Protein AF-A0A813WDD2-F1 (afdb_monomer)

Organism: NCBI:txid433720

Structure (mmCIF, N/CA/C/O backbone):
data_AF-A0A813WDD2-F1
#
_entry.id   AF-A0A813WDD2-F1
#
loop_
_atom_site.group_PDB
_atom_site.id
_atom_site.type_symbol
_atom_site.label_atom_id
_atom_site.label_alt_id
_atom_site.label_comp_id
_atom_site.label_asym_id
_atom_site.label_entity_id
_atom_site.label_seq_id
_atom_site.pdbx_PDB_ins_code
_atom_site.Cartn_x
_atom_site.Cartn_y
_atom_site.Cartn_z
_atom_site.occupancy
_atom_site.B_iso_or_equiv
_atom_site.auth_seq_id
_atom_site.auth_comp_id
_atom_site.auth_asym_id
_atom_site.auth_atom_id
_atom_site.pdbx_PDB_model_num
ATOM 1 N N . MET A 1 1 ? 6.301 32.305 -3.049 1.00 45.56 1 MET A N 1
ATOM 2 C CA . MET A 1 1 ? 5.284 32.313 -4.133 1.00 45.56 1 MET A CA 1
ATOM 3 C C . MET A 1 1 ? 4.466 31.015 -4.158 1.00 45.56 1 MET A C 1
ATOM 5 O O . MET A 1 1 ? 3.283 31.082 -4.464 1.00 45.56 1 MET A O 1
ATOM 9 N N . GLU A 1 2 ? 5.047 29.864 -3.793 1.00 43.12 2 GLU A N 1
ATOM 10 C CA . GLU A 1 2 ? 4.329 28.582 -3.625 1.00 43.12 2 GLU A CA 1
ATOM 11 C C . GLU A 1 2 ? 3.350 28.567 -2.437 1.00 43.12 2 GLU A C 1
ATOM 13 O O . GLU A 1 2 ? 2.217 28.124 -2.611 1.00 43.12 2 GLU A O 1
ATOM 18 N N . ASP A 1 3 ? 3.700 29.174 -1.296 1.00 45.81 3 ASP A N 1
ATOM 19 C CA . ASP A 1 3 ? 2.804 29.262 -0.124 1.00 45.81 3 ASP A CA 1
ATOM 20 C C . ASP A 1 3 ? 1.477 29.970 -0.413 1.00 45.81 3 ASP A C 1
ATOM 22 O O . ASP A 1 3 ? 0.416 29.535 0.021 1.00 45.81 3 ASP A O 1
ATOM 26 N N . ILE A 1 4 ? 1.504 31.040 -1.211 1.00 47.88 4 ILE A N 1
ATOM 27 C CA . ILE A 1 4 ? 0.295 31.796 -1.569 1.00 47.88 4 ILE A CA 1
ATOM 28 C C . ILE A 1 4 ? -0.621 30.957 -2.472 1.00 47.88 4 ILE A C 1
ATOM 30 O O . ILE A 1 4 ? -1.843 31.048 -2.371 1.00 47.88 4 ILE A O 1
ATOM 34 N N . LYS A 1 5 ? -0.057 30.106 -3.342 1.00 43.62 5 LYS A N 1
ATOM 35 C CA . LYS A 1 5 ? -0.844 29.176 -4.169 1.00 43.62 5 LYS A CA 1
ATOM 36 C C . LYS A 1 5 ? -1.493 28.082 -3.321 1.00 43.62 5 LYS A C 1
ATOM 38 O O . LYS A 1 5 ? -2.650 27.762 -3.575 1.00 43.62 5 LYS A O 1
ATOM 43 N N . PHE A 1 6 ? -0.786 27.559 -2.319 1.00 42.50 6 PHE A N 1
ATOM 44 C CA . PHE A 1 6 ? -1.322 26.568 -1.384 1.00 42.50 6 PHE A CA 1
ATOM 45 C C . PHE A 1 6 ? -2.444 27.151 -0.512 1.00 42.50 6 PHE A C 1
ATOM 47 O O . PHE A 1 6 ? -3.538 26.592 -0.463 1.00 42.50 6 PHE A O 1
ATOM 54 N N . GLN A 1 7 ? -2.234 28.335 0.068 1.00 46.50 7 GLN A N 1
ATOM 55 C CA . GLN A 1 7 ? -3.253 29.033 0.863 1.00 46.50 7 GLN A CA 1
ATOM 56 C C . GLN A 1 7 ? -4.499 29.394 0.034 1.00 46.50 7 GLN A C 1
ATOM 58 O O . GLN A 1 7 ? -5.629 29.258 0.500 1.00 46.50 7 GLN A O 1
ATOM 63 N N . ASN A 1 8 ? -4.317 29.764 -1.237 1.00 48.59 8 ASN A N 1
ATOM 64 C CA . ASN A 1 8 ? -5.424 30.002 -2.169 1.00 48.59 8 ASN A CA 1
ATOM 65 C C . ASN A 1 8 ? -6.132 28.724 -2.649 1.00 48.59 8 ASN A C 1
ATOM 67 O O . ASN A 1 8 ? -7.260 28.806 -3.134 1.00 48.59 8 ASN A O 1
ATOM 71 N N . ALA A 1 9 ? -5.479 27.562 -2.586 1.00 49.22 9 ALA A N 1
ATOM 72 C CA . ALA A 1 9 ? -6.110 26.276 -2.873 1.00 49.22 9 ALA A CA 1
ATOM 73 C C . ALA A 1 9 ? -6.944 25.799 -1.673 1.00 49.22 9 ALA A C 1
ATOM 75 O O . ALA A 1 9 ? -8.070 25.345 -1.865 1.00 49.22 9 ALA A O 1
ATOM 76 N N . LEU A 1 10 ? -6.436 25.992 -0.449 1.00 47.22 10 LEU A N 1
ATOM 77 C CA . LEU A 1 10 ? -7.159 25.719 0.798 1.00 47.22 10 LEU A CA 1
ATOM 78 C C . LEU A 1 10 ? -8.430 26.565 0.928 1.00 47.22 10 LEU A C 1
ATOM 80 O O . LEU A 1 10 ? -9.487 26.028 1.238 1.00 47.22 10 LEU A O 1
ATOM 84 N N . SER A 1 11 ? -8.370 27.863 0.616 1.00 51.41 11 SER A N 1
ATOM 85 C CA . SER A 1 11 ? -9.542 28.751 0.711 1.00 51.41 11 SER A CA 1
ATOM 86 C C . SER A 1 11 ? -10.657 28.434 -0.296 1.00 51.41 11 SER A C 1
ATOM 88 O O . SER A 1 11 ? -11.789 28.882 -0.126 1.00 51.41 11 SER A O 1
ATOM 90 N N . LYS A 1 12 ? -10.351 27.653 -1.339 1.00 45.91 12 LYS A N 1
ATOM 91 C CA . LYS A 1 12 ? -11.305 27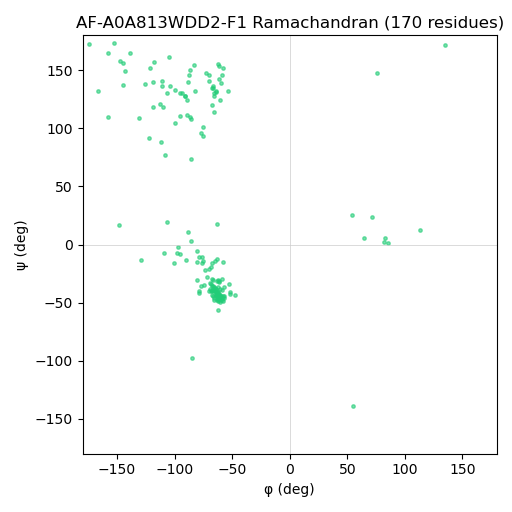.183 -2.358 1.00 45.91 12 LYS A CA 1
ATOM 92 C C . LYS A 1 12 ? -11.808 25.764 -2.098 1.00 45.91 12 LYS A C 1
ATOM 94 O O . LYS A 1 12 ? -12.696 25.298 -2.812 1.00 45.91 12 LYS A O 1
ATOM 99 N N . ALA A 1 13 ? -11.243 25.065 -1.115 1.00 45.62 13 ALA A N 1
ATOM 100 C CA . ALA A 1 13 ? -11.655 23.720 -0.764 1.00 45.62 13 ALA A CA 1
ATOM 101 C C . ALA A 1 13 ? -12.961 23.777 0.042 1.00 45.62 13 ALA A C 1
ATOM 103 O O . ALA A 1 13 ? -12.953 23.983 1.250 1.00 45.62 13 ALA A O 1
ATOM 104 N N . VAL A 1 14 ? -14.098 23.612 -0.634 1.00 52.72 14 VAL A N 1
ATOM 105 C CA . VAL A 1 14 ? -15.387 23.386 0.033 1.00 52.72 14 VAL A CA 1
ATOM 106 C C . VAL A 1 14 ? -15.585 21.872 0.193 1.00 52.72 14 VAL A C 1
ATOM 108 O O . VAL A 1 14 ? -15.467 21.159 -0.810 1.00 52.72 14 VAL A O 1
ATOM 111 N N . PRO A 1 15 ? -15.879 21.359 1.405 1.00 55.47 15 PRO A N 1
ATOM 112 C CA . PRO A 1 15 ? -16.091 19.931 1.627 1.00 55.47 15 PRO A CA 1
ATOM 113 C C . PRO A 1 15 ? -17.253 19.374 0.796 1.00 55.47 15 PRO A C 1
ATOM 115 O O . PRO A 1 15 ? -18.315 19.992 0.674 1.00 55.47 15 PRO A O 1
ATOM 118 N N . ILE A 1 16 ? -17.075 18.174 0.239 1.00 56.84 16 ILE A N 1
ATOM 119 C CA . ILE A 1 16 ? -18.136 17.465 -0.488 1.00 56.84 16 ILE A CA 1
ATOM 120 C C . ILE A 1 16 ? -19.132 16.893 0.532 1.00 56.84 16 ILE A C 1
ATOM 122 O O . ILE A 1 16 ? -18.975 15.787 1.043 1.00 56.84 16 ILE A O 1
ATOM 126 N N . ASN A 1 17 ? -20.192 17.647 0.822 1.00 61.41 17 ASN A N 1
ATOM 127 C CA . ASN A 1 17 ? -21.216 17.244 1.796 1.00 61.41 17 ASN A CA 1
ATOM 128 C C . ASN A 1 17 ? -22.192 16.182 1.263 1.00 61.41 17 ASN A C 1
ATOM 130 O O . ASN A 1 17 ? -22.879 15.522 2.040 1.00 61.41 17 ASN A O 1
ATOM 134 N N . SER A 1 18 ? -22.258 15.969 -0.057 1.00 64.19 18 SER A N 1
ATOM 135 C CA . SER A 1 18 ? -23.168 14.985 -0.665 1.00 64.19 18 SER A CA 1
ATOM 136 C C . SER A 1 18 ? -22.846 13.534 -0.282 1.00 64.19 18 SER A C 1
ATOM 138 O O . SER A 1 18 ? -23.694 12.661 -0.471 1.00 64.19 18 SER A O 1
ATOM 140 N N . TRP A 1 19 ? -21.660 13.282 0.281 1.00 66.12 19 TRP A N 1
ATOM 141 C CA . TRP A 1 19 ? -21.192 11.968 0.728 1.00 66.12 19 TRP A CA 1
ATOM 142 C C . TRP A 1 19 ? -21.557 11.665 2.188 1.00 66.12 19 TRP A C 1
ATOM 144 O O . TRP A 1 19 ? -21.549 10.500 2.574 1.00 66.12 19 TRP A O 1
ATOM 154 N N . LEU A 1 20 ? -21.994 12.662 2.971 1.00 70.69 20 LEU A N 1
ATOM 155 C CA . LEU A 1 20 ? -22.427 12.475 4.367 1.00 70.69 20 LEU A CA 1
ATOM 156 C C . LEU A 1 20 ? -23.586 11.477 4.499 1.00 70.69 20 LEU A C 1
ATOM 158 O O . LEU A 1 20 ? -23.677 10.751 5.482 1.00 70.69 20 LEU A O 1
ATOM 162 N N . LYS A 1 21 ? -24.437 11.369 3.468 1.00 74.81 21 LYS A N 1
ATOM 163 C CA . LYS A 1 21 ? -25.529 10.380 3.395 1.00 74.81 21 LYS A CA 1
ATOM 164 C C . LYS A 1 21 ? -25.055 8.918 3.383 1.00 74.81 21 LYS A C 1
ATOM 166 O O . LYS A 1 21 ? -25.889 8.023 3.468 1.00 74.81 21 LYS A O 1
ATOM 171 N N . ARG A 1 22 ? -23.752 8.676 3.190 1.00 71.62 22 ARG A N 1
ATOM 172 C CA . ARG A 1 22 ? -23.137 7.339 3.174 1.00 71.62 22 ARG A CA 1
ATOM 173 C C . ARG A 1 22 ? -22.550 6.920 4.514 1.00 71.62 22 ARG A C 1
ATOM 175 O O . ARG A 1 22 ? -22.146 5.768 4.634 1.00 71.62 22 ARG A O 1
ATOM 182 N N . LEU A 1 23 ? -22.494 7.832 5.483 1.00 70.50 23 LEU A N 1
ATOM 183 C CA . LEU A 1 23 ? -22.102 7.501 6.845 1.00 70.50 23 LEU A CA 1
ATOM 184 C C . LEU A 1 23 ? -23.085 6.494 7.441 1.00 70.50 23 LEU A C 1
ATOM 186 O O . LEU A 1 23 ? -24.299 6.577 7.225 1.00 70.50 23 LEU A O 1
ATOM 190 N N . LEU A 1 24 ? -22.561 5.556 8.220 1.00 71.19 24 LEU A N 1
ATOM 191 C CA . LEU A 1 24 ? -23.375 4.689 9.055 1.00 71.19 24 LEU A CA 1
ATOM 192 C C . LEU A 1 24 ? -24.151 5.546 10.070 1.00 71.19 24 LEU A C 1
ATOM 194 O O . LEU A 1 24 ? -23.679 6.616 10.461 1.00 71.19 24 LEU A O 1
ATOM 198 N N . PRO A 1 25 ? -25.316 5.089 10.566 1.00 77.81 25 PRO A N 1
ATOM 199 C CA . PRO A 1 25 ? -26.141 5.892 11.472 1.00 77.81 25 PRO A CA 1
ATOM 200 C C . PRO A 1 25 ? -25.392 6.446 12.695 1.00 77.81 25 PRO A C 1
ATOM 202 O O . PRO A 1 25 ? -25.667 7.560 13.129 1.00 7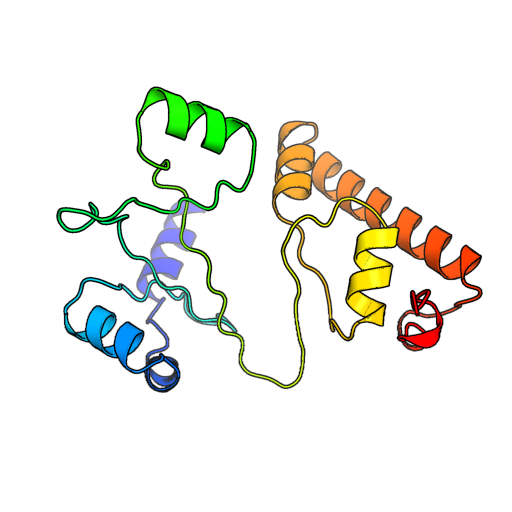7.81 25 PRO A O 1
ATOM 205 N N . HIS A 1 26 ? -24.423 5.696 13.229 1.00 71.12 26 HIS A N 1
ATOM 206 C CA . HIS A 1 26 ? -23.608 6.134 14.364 1.00 71.12 26 HIS A CA 1
ATOM 207 C C . HIS A 1 26 ? -22.516 7.142 13.968 1.00 71.12 26 HIS A C 1
ATOM 209 O O . HIS A 1 26 ? -22.266 8.079 14.714 1.00 71.12 26 HIS A O 1
ATOM 215 N N . GLU A 1 27 ? -21.908 7.011 12.788 1.00 69.69 27 GLU A N 1
ATOM 216 C CA . GLU A 1 27 ? -20.938 7.979 12.254 1.00 69.69 27 GLU A CA 1
ATOM 217 C C . GLU A 1 27 ? -21.625 9.309 11.922 1.00 69.69 27 GLU A C 1
ATOM 219 O O . GLU A 1 27 ? -21.104 10.377 12.229 1.00 69.69 27 GLU A O 1
ATOM 224 N N . LEU A 1 28 ? -22.836 9.252 11.355 1.00 80.00 28 LEU A N 1
ATOM 225 C CA . LEU A 1 28 ? -23.656 10.434 11.096 1.00 80.00 28 LEU A CA 1
ATOM 226 C C . LEU A 1 28 ? -24.072 11.124 12.402 1.00 80.00 28 LEU A C 1
ATOM 228 O O . LEU A 1 28 ? -24.102 12.350 12.461 1.00 80.00 28 LEU A O 1
ATOM 232 N N . ALA A 1 29 ? -24.372 10.355 13.453 1.00 78.19 29 ALA A N 1
ATOM 233 C CA . ALA A 1 29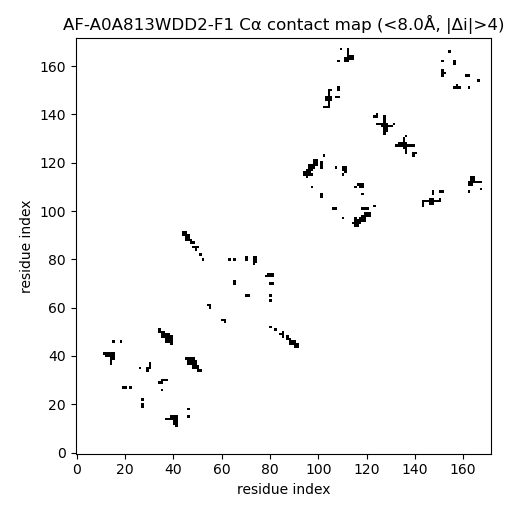 ? -24.652 10.906 14.776 1.00 78.19 29 ALA A CA 1
ATOM 234 C C . ALA A 1 29 ? -23.432 11.639 15.359 1.00 78.19 29 ALA A C 1
ATOM 236 O O . ALA A 1 29 ? -23.595 12.752 15.852 1.00 78.19 29 ALA A O 1
ATOM 237 N N . LEU A 1 30 ? -22.229 11.065 15.229 1.00 77.69 30 LEU A N 1
ATOM 238 C CA . LEU A 1 30 ? -20.971 11.700 15.647 1.00 77.69 30 LEU A CA 1
ATOM 239 C C . LEU A 1 30 ? -20.631 12.939 14.804 1.00 77.69 30 LEU A C 1
ATOM 241 O O . LEU A 1 30 ? -20.118 13.928 15.321 1.00 77.69 30 LEU A O 1
ATOM 245 N N . TYR A 1 31 ? -20.942 12.918 13.505 1.00 80.69 31 TYR A N 1
ATOM 246 C CA . TYR A 1 31 ? -20.790 14.089 12.640 1.00 80.69 31 TYR A CA 1
ATOM 247 C C . TYR A 1 31 ? -21.741 15.216 13.058 1.00 80.69 31 TYR A C 1
ATOM 249 O O . TYR A 1 31 ? -21.330 16.364 13.213 1.00 80.69 31 TYR A O 1
ATOM 257 N N . ASN A 1 32 ? -23.007 14.880 13.311 1.00 85.06 32 ASN A N 1
ATOM 258 C CA . ASN A 1 32 ? -24.016 15.843 13.749 1.00 85.06 32 ASN A CA 1
ATOM 259 C C . ASN A 1 32 ? -23.745 16.392 15.160 1.00 85.06 32 ASN A C 1
ATOM 261 O O . ASN A 1 32 ? -24.131 17.526 15.438 1.00 85.06 32 ASN A O 1
ATOM 265 N N . SER A 1 33 ? -23.098 15.621 16.045 1.00 84.00 33 SER A N 1
ATOM 266 C CA . SER A 1 33 ? -22.668 16.098 17.369 1.00 84.00 33 SER A CA 1
ATOM 267 C C . SER A 1 33 ? -21.390 16.944 17.323 1.00 84.00 33 SER A C 1
ATOM 269 O O . SER A 1 33 ? -21.056 17.592 18.313 1.00 84.00 33 SER A O 1
ATOM 271 N N . GLY A 1 34 ? -20.696 16.977 16.179 1.00 82.75 34 GLY A N 1
ATOM 272 C CA . GLY A 1 34 ? -19.426 17.682 15.992 1.00 82.75 34 GLY A CA 1
ATOM 273 C C . GLY A 1 34 ? -18.199 16.913 16.493 1.00 82.75 34 GLY A C 1
ATOM 274 O O . GLY A 1 34 ? -17.083 17.421 16.396 1.00 82.75 34 GLY A O 1
ATOM 275 N N . GLU A 1 35 ? -18.382 15.694 17.002 1.00 75.88 35 GLU A N 1
ATOM 276 C CA . GLU A 1 35 ? -17.292 14.813 17.435 1.00 75.88 35 GLU A CA 1
ATOM 277 C C . GLU A 1 35 ? -16.505 14.245 16.246 1.00 75.88 35 GLU A C 1
ATOM 279 O O . GLU A 1 35 ? -15.312 13.976 16.375 1.00 75.88 35 GLU A O 1
ATOM 284 N N . LEU A 1 36 ? -17.150 14.097 15.085 1.00 74.31 36 LEU A N 1
ATOM 285 C CA . LEU A 1 36 ? -16.535 13.682 13.823 1.00 74.31 36 LEU A CA 1
ATOM 286 C C . LEU A 1 36 ? -16.559 14.847 12.823 1.00 74.31 36 LEU A C 1
ATOM 288 O O . LEU A 1 36 ? -17.620 15.346 12.457 1.00 74.31 36 LEU A O 1
ATOM 292 N N . GLN A 1 37 ? -15.394 15.278 12.351 1.00 77.69 37 GLN A N 1
ATOM 293 C CA . GLN A 1 37 ? -15.238 16.406 11.435 1.00 77.69 37 GLN A CA 1
ATOM 294 C C . GLN A 1 37 ? -14.949 15.917 10.018 1.00 77.69 37 GLN A C 1
ATOM 296 O O . GLN A 1 37 ? -14.133 15.026 9.813 1.00 77.69 37 GLN A O 1
ATOM 301 N N . ASN A 1 38 ? -15.598 16.510 9.016 1.00 75.50 38 ASN A N 1
ATOM 302 C CA . ASN A 1 38 ? -15.290 16.239 7.613 1.00 75.50 38 ASN A CA 1
ATOM 303 C C . ASN A 1 38 ? -14.197 17.200 7.127 1.00 75.50 38 ASN A C 1
ATOM 305 O O . ASN A 1 38 ? -14.455 18.392 6.960 1.00 75.50 38 ASN A O 1
ATOM 309 N N . ILE A 1 39 ? -13.007 16.664 6.857 1.00 69.12 39 ILE A N 1
ATOM 310 C CA . ILE A 1 39 ? -11.827 17.407 6.387 1.00 69.12 39 ILE A CA 1
ATOM 311 C C . ILE A 1 39 ? -11.528 17.149 4.896 1.00 69.12 39 ILE A C 1
ATOM 313 O O . ILE A 1 39 ? -10.414 17.363 4.416 1.00 69.12 39 ILE A O 1
ATOM 317 N N . THR A 1 40 ? -12.518 16.660 4.140 1.00 62.22 40 THR A N 1
ATOM 318 C CA . THR A 1 40 ? -12.374 16.304 2.718 1.00 62.22 40 THR A CA 1
ATOM 319 C C . THR A 1 40 ? -12.053 17.520 1.848 1.00 62.22 40 THR A C 1
ATOM 321 O O . THR A 1 40 ? -12.759 18.527 1.880 1.00 62.22 40 THR A O 1
ATOM 324 N N . HIS A 1 41 ? -11.033 17.399 0.995 1.00 51.91 41 HIS A N 1
ATOM 325 C CA . HIS A 1 41 ? -10.634 18.440 0.047 1.00 51.91 41 HIS A CA 1
ATOM 326 C C . HIS A 1 41 ? -11.463 18.416 -1.251 1.00 51.91 41 HIS A C 1
ATOM 328 O O . HIS A 1 41 ? -11.965 17.380 -1.688 1.00 51.91 41 HIS A O 1
ATOM 334 N N . HIS A 1 42 ? -11.570 19.569 -1.916 1.00 51.06 42 HIS A N 1
ATOM 335 C CA . HIS A 1 42 ? -12.268 19.685 -3.198 1.00 51.06 42 HIS A CA 1
ATOM 336 C C . HIS A 1 42 ? -11.577 18.857 -4.295 1.00 51.06 42 HIS A C 1
ATOM 338 O O . HIS A 1 42 ? -10.367 18.956 -4.491 1.00 51.06 42 HIS A O 1
ATOM 344 N N . GLY A 1 43 ? -12.360 18.070 -5.040 1.00 50.16 43 GLY A N 1
ATOM 345 C CA . GLY A 1 43 ? -11.860 17.157 -6.075 1.00 50.16 43 GLY A CA 1
ATOM 346 C C . GLY A 1 43 ? -11.429 15.783 -5.553 1.00 50.16 43 GLY A C 1
ATOM 347 O O . GLY A 1 43 ? -10.990 14.957 -6.351 1.00 50.16 43 GLY A O 1
ATOM 348 N N . SER A 1 44 ? -11.570 15.521 -4.248 1.00 50.00 44 SER A N 1
ATOM 349 C CA . SER A 1 44 ? -11.327 14.188 -3.704 1.00 50.00 44 SER A CA 1
ATOM 350 C C . SER A 1 44 ? -12.363 13.188 -4.215 1.00 50.00 44 SER A C 1
ATOM 352 O O . SER A 1 44 ? -13.560 13.475 -4.243 1.00 50.00 44 SER A O 1
ATOM 354 N N . SER A 1 45 ? -11.899 12.000 -4.593 1.00 51.84 45 SER A N 1
ATOM 355 C CA . SER A 1 45 ? -12.742 10.837 -4.889 1.00 51.84 45 SER A CA 1
ATOM 356 C C . SER A 1 45 ? -13.027 9.988 -3.643 1.00 51.84 45 SER A C 1
ATOM 358 O O . SER A 1 45 ? -13.516 8.865 -3.762 1.00 51.84 45 SER A O 1
ATOM 360 N N . SER A 1 46 ? -12.693 10.492 -2.453 1.00 52.94 46 SER A N 1
ATOM 361 C CA . SER A 1 46 ? -12.929 9.841 -1.166 1.00 52.94 46 SER A CA 1
ATOM 362 C C . SER A 1 46 ? -13.272 10.863 -0.082 1.00 52.94 46 SER A C 1
ATOM 364 O O . SER A 1 46 ? -12.932 12.041 -0.185 1.00 52.94 46 SER A O 1
ATOM 366 N N . MET A 1 47 ? -13.967 10.412 0.966 1.00 61.09 47 MET A N 1
ATOM 367 C CA . MET A 1 47 ? -14.295 11.239 2.130 1.00 61.09 47 MET A CA 1
ATOM 368 C C . MET A 1 47 ? -13.260 11.027 3.240 1.00 61.09 47 MET A C 1
ATOM 370 O O . MET A 1 47 ? -12.958 9.889 3.594 1.00 61.09 47 MET A O 1
ATOM 374 N N . TRP A 1 48 ? -12.741 12.126 3.783 1.00 59.84 48 TRP A N 1
ATOM 375 C CA . TRP A 1 48 ? -11.780 12.171 4.883 1.00 59.84 48 TRP A CA 1
ATOM 376 C C . TRP A 1 48 ? -12.474 12.717 6.130 1.00 59.84 48 TRP A C 1
ATOM 378 O O . TRP A 1 48 ? -12.957 13.852 6.130 1.00 59.84 48 TRP A O 1
ATOM 388 N N . LEU A 1 49 ? -12.539 11.899 7.179 1.00 68.56 49 LEU A N 1
ATOM 389 C CA . LEU A 1 49 ? -13.167 12.243 8.453 1.00 68.56 49 LEU A CA 1
ATOM 390 C C . LEU A 1 49 ? -12.128 12.187 9.563 1.00 68.56 49 LEU A C 1
ATOM 392 O O . LEU A 1 49 ? -11.319 11.266 9.582 1.00 68.56 49 LEU A O 1
ATOM 396 N N . GLU A 1 50 ? -12.177 13.131 10.491 1.00 67.94 50 GLU A N 1
ATOM 397 C C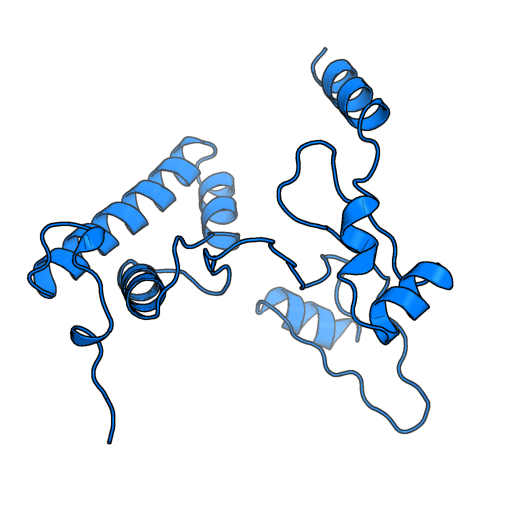A . GLU A 1 50 ? -11.266 13.239 11.625 1.00 67.94 50 GLU A CA 1
ATOM 398 C C . GLU A 1 50 ? -12.040 13.300 12.939 1.00 67.94 50 GLU A C 1
ATOM 400 O O . GLU A 1 50 ? -13.060 13.975 13.046 1.00 67.94 50 GLU A O 1
ATOM 405 N N . THR A 1 51 ? -11.555 12.589 13.953 1.00 68.56 51 THR A N 1
ATOM 406 C CA . THR A 1 51 ? -12.028 12.718 15.332 1.00 68.56 51 THR A CA 1
ATOM 407 C C . THR A 1 51 ? -10.841 12.532 16.277 1.00 68.56 51 THR A C 1
ATOM 409 O O . THR A 1 51 ? -10.012 11.648 16.028 1.00 68.56 51 THR A O 1
ATOM 412 N N . PRO A 1 52 ? -10.709 13.347 17.339 1.00 61.53 52 PRO A N 1
ATOM 413 C CA . PRO A 1 52 ? -9.732 13.090 18.388 1.00 61.53 52 PRO A CA 1
ATOM 414 C C . PRO A 1 52 ? -9.973 11.723 19.039 1.00 61.53 52 PRO A C 1
ATOM 416 O O . PRO A 1 52 ? -11.113 11.294 19.220 1.00 61.53 52 PRO A O 1
ATOM 419 N N . SER A 1 53 ? -8.903 11.041 19.446 1.00 55.38 53 SER A N 1
ATOM 420 C CA . SER A 1 53 ? -9.035 9.796 20.214 1.00 55.38 53 SER A CA 1
ATOM 421 C C . SER A 1 53 ? -9.769 10.065 21.535 1.00 55.38 53 SER A C 1
ATOM 423 O O . SER A 1 53 ? -9.340 10.909 22.321 1.00 55.38 53 SER A O 1
ATOM 425 N N . SER A 1 54 ? -10.866 9.352 21.802 1.00 55.53 54 SER A N 1
ATOM 426 C CA . SER A 1 54 ? -11.632 9.508 23.043 1.00 55.53 54 SER A CA 1
ATOM 427 C C . SER A 1 54 ? -11.086 8.640 24.185 1.00 55.53 54 SER A C 1
ATOM 429 O O . SER A 1 54 ? -10.531 7.555 23.986 1.00 55.53 54 SER A O 1
ATOM 431 N N . SER A 1 55 ? -11.252 9.120 25.420 1.00 51.34 55 SER A N 1
ATOM 432 C CA . SER A 1 55 ? -11.032 8.310 26.623 1.00 51.34 55 SER A CA 1
ATOM 433 C C . SER A 1 55 ? -12.133 7.246 26.749 1.00 51.34 55 SER A C 1
ATOM 435 O O . SER A 1 55 ? -13.301 7.557 26.498 1.00 51.34 55 SER A O 1
ATOM 437 N N . PRO A 1 56 ? -11.821 6.006 27.170 1.00 50.56 56 PRO A N 1
ATOM 438 C CA . PRO A 1 56 ? -12.818 4.949 27.240 1.00 50.56 56 PRO A CA 1
ATOM 439 C C . PRO A 1 56 ? -13.817 5.215 28.378 1.00 50.56 56 PRO A C 1
ATOM 441 O O . PRO A 1 56 ? -13.421 5.690 29.446 1.00 50.56 56 PRO A O 1
ATOM 444 N N . PRO A 1 57 ? -15.098 4.837 28.217 1.00 57.69 57 PRO A N 1
ATOM 445 C CA . PRO A 1 57 ? -16.048 4.785 29.325 1.00 57.69 57 PRO A CA 1
ATOM 446 C C . PRO A 1 57 ? -15.570 3.859 30.458 1.00 57.69 57 PRO A C 1
ATOM 448 O O . PRO A 1 57 ? -14.874 2.871 30.215 1.00 57.69 57 PRO A O 1
ATOM 451 N N . SER A 1 58 ? -15.997 4.139 31.695 1.00 50.06 58 SER A N 1
ATOM 452 C CA . SER A 1 58 ? -15.622 3.353 32.883 1.00 50.06 58 SER A CA 1
ATOM 453 C C . SER A 1 58 ? -15.920 1.855 32.714 1.00 50.06 58 SER A C 1
ATOM 455 O O . SER A 1 58 ? -17.012 1.472 32.293 1.00 50.06 58 SER A O 1
ATOM 457 N N . GLY A 1 59 ? -14.940 1.005 33.038 1.00 59.81 59 GLY A N 1
ATOM 458 C CA . GLY A 1 59 ? -15.040 -0.455 32.915 1.00 59.81 59 GLY A CA 1
ATOM 459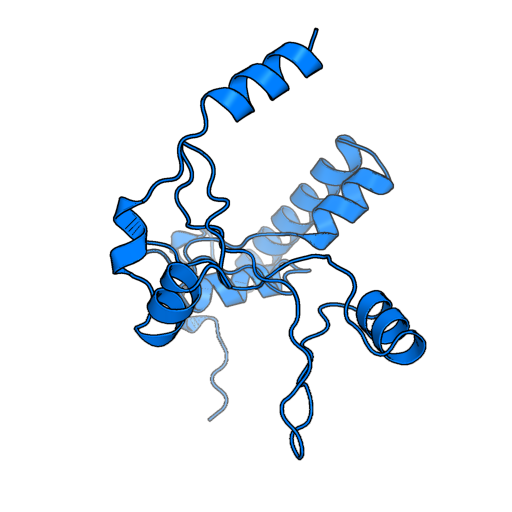 C C . GLY A 1 59 ? -14.766 -1.016 31.513 1.00 59.81 59 GLY A C 1
ATOM 460 O O . GLY A 1 59 ? -14.925 -2.219 31.309 1.00 59.81 59 GLY A O 1
ATOM 461 N N . ARG A 1 60 ? -14.349 -0.188 30.546 1.00 45.06 60 ARG A N 1
ATOM 462 C CA . ARG A 1 60 ? -13.902 -0.632 29.216 1.00 45.06 60 ARG A CA 1
ATOM 463 C C . ARG A 1 60 ? -12.441 -0.271 28.965 1.00 45.06 60 ARG A C 1
ATOM 465 O O . ARG A 1 60 ? -11.893 0.643 29.572 1.00 45.06 60 ARG A O 1
ATOM 472 N N . THR A 1 61 ? -11.815 -1.007 28.053 1.00 41.38 61 THR A N 1
ATOM 473 C CA . THR A 1 61 ? -10.422 -0.805 27.642 1.00 41.38 61 THR A CA 1
ATOM 474 C C . THR A 1 61 ? -10.390 -0.285 26.213 1.00 41.38 61 THR A C 1
ATOM 476 O O . THR A 1 61 ? -11.111 -0.791 25.354 1.00 41.38 61 THR A O 1
ATOM 479 N N . ASN A 1 62 ? -9.543 0.710 25.955 1.00 43.38 62 ASN A N 1
ATOM 480 C CA . ASN A 1 62 ? -9.274 1.163 24.597 1.00 43.38 62 ASN A CA 1
ATOM 481 C C . ASN A 1 62 ? -8.573 0.060 23.799 1.00 43.38 62 ASN A C 1
ATOM 483 O O . ASN A 1 62 ? -7.572 -0.503 24.241 1.00 43.38 62 ASN A O 1
ATOM 487 N N . VAL A 1 63 ? -9.091 -0.228 22.607 1.00 41.41 63 VAL A N 1
ATOM 488 C CA . VAL A 1 63 ? -8.445 -1.114 21.638 1.00 41.41 63 VAL A CA 1
ATOM 489 C C . VAL A 1 63 ? -7.746 -0.231 20.619 1.00 41.41 63 VAL A C 1
ATOM 491 O O . VAL A 1 63 ? -8.383 0.373 19.760 1.00 41.41 63 VAL A O 1
ATOM 494 N N . TYR A 1 64 ? -6.428 -0.145 20.731 1.00 45.81 64 TYR A N 1
ATOM 495 C CA . TYR A 1 64 ? -5.604 0.612 19.799 1.00 45.81 64 TYR A CA 1
ATOM 496 C C . TYR A 1 64 ? -5.189 -0.284 18.627 1.00 45.81 64 TYR A C 1
ATOM 498 O O . TYR A 1 64 ? -4.858 -1.455 18.824 1.00 45.81 64 TYR A O 1
ATOM 506 N N . ARG A 1 65 ? -5.192 0.259 17.404 1.00 45.41 65 ARG A N 1
ATOM 507 C CA . ARG A 1 65 ? -4.662 -0.408 16.203 1.00 45.41 65 ARG A CA 1
ATOM 508 C C . ARG A 1 65 ? -3.361 0.274 15.768 1.00 45.41 65 ARG A C 1
ATOM 510 O O . ARG A 1 65 ? -3.397 1.073 14.837 1.00 45.41 65 ARG A O 1
ATOM 517 N N . PRO A 1 66 ? -2.234 0.008 16.444 1.00 44.09 66 PRO A N 1
ATOM 518 C CA . PRO A 1 66 ? -0.962 0.587 16.047 1.00 44.09 66 PRO A CA 1
ATOM 519 C C . PRO A 1 66 ? -0.539 0.032 14.678 1.00 44.09 66 PRO A C 1
ATOM 521 O O . PRO A 1 66 ? -0.632 -1.170 14.418 1.00 44.09 66 PRO A O 1
ATOM 524 N N . MET A 1 67 ? -0.085 0.911 13.795 1.00 53.56 67 MET A N 1
ATOM 525 C CA . MET A 1 67 ? 0.291 0.630 12.406 1.00 53.56 67 MET A CA 1
ATOM 526 C C . MET A 1 67 ? 1.800 0.415 12.222 1.00 53.56 67 MET A C 1
ATOM 528 O O . MET A 1 67 ? 2.258 0.077 11.120 1.00 53.56 67 MET A O 1
ATOM 532 N N . GLY A 1 68 ? 2.580 0.541 13.300 1.00 48.66 68 GLY A N 1
ATOM 533 C CA . GLY A 1 68 ? 3.996 0.187 13.341 1.00 48.66 68 GLY A CA 1
ATOM 534 C C . GLY A 1 68 ? 4.626 0.296 14.730 1.00 48.66 68 GLY A C 1
ATOM 535 O O . GLY A 1 68 ? 4.025 0.814 15.668 1.00 48.66 68 GLY A O 1
ATOM 536 N N . ASP A 1 69 ? 5.869 -0.169 14.837 1.00 45.06 69 ASP A N 1
ATOM 537 C CA . ASP A 1 69 ? 6.578 -0.323 16.113 1.00 45.06 69 ASP A CA 1
ATOM 538 C C . ASP A 1 69 ? 6.763 0.999 16.866 1.00 45.06 69 ASP A C 1
ATOM 540 O O . ASP A 1 69 ? 6.697 1.016 18.086 1.00 45.06 69 ASP A O 1
ATOM 544 N N . ILE A 1 70 ? 6.919 2.127 16.166 1.00 45.31 70 ILE A N 1
ATOM 545 C CA . ILE A 1 70 ? 7.048 3.444 16.808 1.00 45.31 70 ILE A CA 1
ATOM 546 C C . ILE A 1 70 ? 5.748 3.909 17.473 1.00 45.31 70 ILE A C 1
ATOM 548 O O . ILE A 1 70 ? 5.791 4.537 18.523 1.00 45.31 70 ILE A O 1
ATOM 552 N N . GLU A 1 71 ? 4.593 3.552 16.905 1.00 51.97 71 GLU A N 1
ATOM 553 C CA . GLU A 1 71 ? 3.285 3.830 17.502 1.00 51.97 71 GLU A CA 1
ATOM 554 C C . GLU A 1 71 ? 3.029 2.901 18.684 1.00 51.97 71 GLU A C 1
ATOM 556 O O . GLU A 1 71 ? 2.453 3.334 19.673 1.00 51.97 71 GLU A O 1
ATOM 561 N N . ILE A 1 72 ? 3.507 1.651 18.616 1.00 47.62 72 ILE A N 1
ATOM 562 C CA . ILE A 1 72 ? 3.500 0.732 19.761 1.00 47.62 72 ILE A CA 1
ATOM 563 C C . ILE A 1 72 ? 4.369 1.300 20.881 1.00 47.62 72 ILE A C 1
ATOM 565 O O . ILE A 1 72 ? 3.916 1.369 22.017 1.00 47.62 72 ILE A O 1
ATOM 569 N N . LEU A 1 73 ? 5.592 1.731 20.573 1.00 52.44 73 LEU A N 1
ATOM 570 C CA . LEU A 1 73 ? 6.522 2.293 21.552 1.00 52.44 73 LEU A CA 1
ATOM 571 C C . LEU A 1 73 ? 5.961 3.576 22.175 1.00 52.44 73 LEU A C 1
ATOM 573 O O . LEU A 1 73 ? 5.909 3.682 23.398 1.00 52.44 73 LEU A O 1
ATOM 577 N N . TYR A 1 74 ? 5.449 4.496 21.355 1.00 54.50 74 TYR A N 1
ATOM 578 C CA . TYR A 1 74 ? 4.806 5.719 21.830 1.00 54.50 74 TYR A CA 1
ATOM 579 C C . TYR A 1 74 ? 3.563 5.416 22.678 1.00 54.50 74 TYR A C 1
ATOM 581 O O . TYR A 1 74 ? 3.405 6.001 23.747 1.00 54.50 74 TYR A O 1
ATOM 589 N N . LEU A 1 75 ? 2.719 4.464 22.262 1.00 47.09 75 LEU A N 1
ATOM 590 C CA . LEU A 1 75 ? 1.535 4.028 23.009 1.00 47.09 75 LEU A CA 1
ATOM 591 C C . LEU A 1 75 ? 1.898 3.377 24.348 1.00 47.09 75 LEU A C 1
ATOM 593 O O . LEU A 1 75 ? 1.227 3.622 25.349 1.00 47.09 75 LEU A O 1
ATOM 597 N N . VAL A 1 76 ? 2.947 2.555 24.384 1.00 61.00 76 VAL A N 1
ATOM 598 C CA . VAL A 1 76 ? 3.440 1.917 25.613 1.00 61.00 76 VAL A CA 1
ATOM 599 C C . VAL A 1 76 ? 3.964 2.966 26.592 1.00 61.00 76 VAL A C 1
ATOM 601 O O . VAL A 1 76 ? 3.699 2.866 27.790 1.00 61.00 76 VAL A O 1
ATOM 604 N N . GLU A 1 77 ? 4.662 3.982 26.088 1.00 59.91 77 GLU A N 1
ATOM 605 C CA . GLU A 1 77 ? 5.273 5.034 26.901 1.00 59.91 77 GLU A CA 1
ATOM 606 C C . GLU A 1 77 ? 4.259 6.094 27.371 1.00 59.91 77 GLU A C 1
ATOM 608 O O . GLU A 1 77 ? 4.265 6.479 28.539 1.00 59.91 77 GLU A O 1
ATOM 613 N N . HIS A 1 78 ? 3.336 6.518 26.504 1.00 62.53 78 HIS A N 1
ATOM 614 C CA . HIS A 1 78 ? 2.457 7.671 26.744 1.00 62.53 78 HIS A CA 1
ATOM 615 C C . HIS A 1 78 ? 0.991 7.288 26.995 1.00 62.53 78 HIS A C 1
ATOM 617 O O . HIS A 1 78 ? 0.183 8.148 27.339 1.00 62.53 78 HIS A O 1
ATOM 623 N N . ARG A 1 79 ? 0.625 6.008 26.831 1.00 57.06 79 ARG A N 1
ATOM 624 C CA . ARG A 1 79 ? -0.754 5.482 26.951 1.00 57.06 79 ARG A CA 1
ATOM 625 C C . ARG A 1 79 ? -1.788 6.188 26.068 1.00 57.06 79 ARG A C 1
ATOM 627 O O . ARG A 1 79 ? -2.985 6.151 26.347 1.00 57.06 79 ARG A O 1
ATOM 634 N N . GLN A 1 80 ? -1.325 6.776 24.975 1.00 56.72 80 GLN A N 1
ATOM 635 C CA . GLN A 1 80 ? -2.127 7.414 23.941 1.00 56.72 80 GLN A CA 1
ATOM 636 C C . GLN A 1 80 ? -1.482 7.128 22.582 1.00 56.72 80 GLN A C 1
ATOM 638 O O . GLN A 1 80 ? -0.263 6.969 22.503 1.00 56.72 80 GLN A O 1
ATOM 643 N N . LEU A 1 81 ? -2.280 7.035 21.517 1.00 52.66 81 LEU A N 1
ATOM 644 C CA . LEU A 1 81 ? -1.721 7.087 20.165 1.00 52.66 81 LEU A CA 1
ATOM 645 C C . LEU A 1 81 ? -1.283 8.533 19.877 1.00 52.66 81 LEU A C 1
ATOM 647 O O . LEU A 1 81 ? -1.909 9.458 20.394 1.00 52.66 81 LEU A O 1
ATOM 651 N N . PRO A 1 82 ? -0.222 8.749 19.085 1.00 56.19 82 PRO A N 1
ATOM 652 C CA . PRO A 1 82 ? 0.075 10.082 18.572 1.00 56.19 82 PRO A CA 1
ATOM 653 C C . PRO A 1 82 ? -1.081 10.556 17.674 1.00 56.19 82 PRO A C 1
ATOM 655 O O . PRO A 1 82 ? -1.762 9.724 17.074 1.00 56.19 82 PRO A O 1
ATOM 658 N N . ASP A 1 83 ? -1.268 11.873 17.523 1.00 53.38 83 ASP A N 1
ATOM 659 C CA . ASP A 1 83 ? -2.326 12.499 16.693 1.00 53.38 83 ASP A CA 1
ATOM 660 C C . ASP A 1 83 ? -2.213 12.191 15.177 1.00 53.38 83 ASP A C 1
ATOM 662 O O . ASP A 1 83 ? -2.811 12.848 14.326 1.00 53.38 83 ASP A O 1
ATOM 666 N N . THR A 1 84 ? -1.456 11.164 14.791 1.00 42.81 84 THR A N 1
ATOM 667 C CA . THR A 1 84 ? -1.312 10.688 13.418 1.00 42.81 84 THR A CA 1
ATOM 668 C C . THR A 1 84 ? -2.427 9.703 13.054 1.00 42.81 84 THR A C 1
ATOM 670 O O . THR A 1 84 ? -2.210 8.506 12.893 1.00 42.81 84 THR A O 1
ATOM 673 N N . GLN A 1 85 ? -3.600 10.301 12.866 1.00 51.12 85 GLN A N 1
ATOM 674 C CA . GLN A 1 85 ? -4.640 10.010 11.877 1.00 51.12 85 GLN A CA 1
ATOM 675 C C . GLN A 1 85 ? -5.621 8.806 11.968 1.00 51.12 85 GLN A C 1
ATOM 677 O O . GLN A 1 85 ? -5.288 7.715 12.431 1.00 51.12 85 GLN A O 1
ATOM 682 N N . PRO A 1 86 ? -6.856 9.031 11.447 1.00 42.19 86 PRO A N 1
ATOM 683 C CA . PRO A 1 86 ? -8.015 8.133 11.460 1.00 42.19 86 PRO A CA 1
ATOM 684 C C . PRO A 1 86 ? -8.035 7.157 10.265 1.00 42.19 86 PRO A C 1
ATOM 686 O O . PRO A 1 86 ? -7.673 7.514 9.146 1.00 42.19 86 PRO A O 1
ATOM 689 N N . TYR A 1 87 ? -8.529 5.929 10.470 1.00 41.81 87 TYR A N 1
ATOM 690 C CA . TYR A 1 87 ? -8.608 4.897 9.424 1.00 41.81 87 TYR A CA 1
ATOM 691 C C . TYR A 1 87 ? -10.047 4.574 9.022 1.00 41.81 87 TYR A C 1
ATOM 693 O O . TYR A 1 87 ? -10.625 3.608 9.514 1.00 41.81 87 TYR A O 1
ATOM 701 N N . GLN A 1 88 ? -10.592 5.313 8.055 1.00 36.81 88 GLN A N 1
ATOM 702 C CA . GL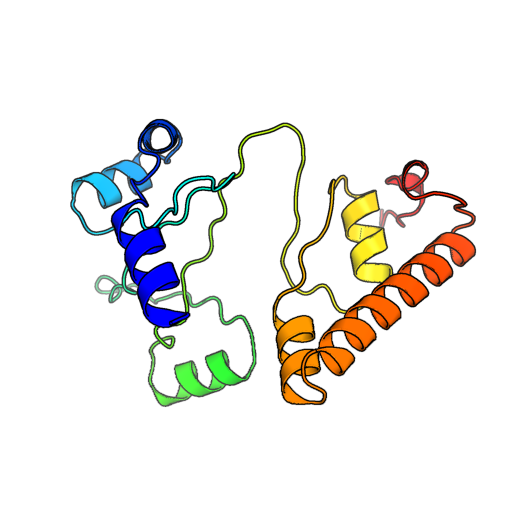N A 1 88 ? -11.584 4.743 7.139 1.00 36.81 88 GLN A CA 1
ATOM 703 C C . GLN A 1 88 ? -11.641 5.548 5.836 1.00 36.81 88 GLN A C 1
ATOM 705 O O . GLN A 1 88 ? -12.120 6.676 5.810 1.00 36.81 88 GLN A O 1
ATOM 710 N N . ALA A 1 89 ? -11.167 4.958 4.735 1.00 37.41 89 ALA A N 1
ATOM 711 C CA . ALA A 1 89 ? -11.469 5.461 3.400 1.00 37.41 89 ALA A CA 1
ATOM 712 C C . ALA A 1 89 ? -12.806 4.853 2.952 1.00 37.41 89 ALA A C 1
ATOM 714 O O . ALA A 1 89 ? -12.884 3.660 2.658 1.00 37.41 89 ALA A O 1
ATOM 715 N N . ILE A 1 90 ? -13.865 5.663 2.909 1.00 37.25 90 ILE A N 1
ATOM 716 C CA . ILE A 1 90 ? -15.122 5.302 2.240 1.00 37.25 90 ILE A CA 1
ATOM 717 C C . ILE A 1 90 ? -14.967 5.710 0.771 1.00 37.25 90 ILE A C 1
ATOM 719 O O . ILE A 1 90 ? -14.916 6.901 0.461 1.00 37.25 90 ILE A O 1
ATOM 723 N N . ILE A 1 91 ? -14.851 4.726 -0.123 1.00 42.56 91 ILE A N 1
ATOM 724 C CA . ILE A 1 91 ? -14.718 4.930 -1.573 1.00 42.56 91 ILE A CA 1
ATOM 725 C C . ILE A 1 91 ? -16.040 4.536 -2.251 1.00 42.56 91 ILE A C 1
ATOM 727 O O . ILE A 1 91 ? -16.590 3.468 -1.987 1.00 42.56 91 ILE A O 1
ATOM 731 N N . GLU A 1 92 ? -16.567 5.405 -3.115 1.00 35.62 92 GLU A N 1
ATOM 732 C CA . GLU A 1 92 ? -17.684 5.104 -4.020 1.00 35.62 92 GLU A CA 1
ATOM 733 C C . GLU A 1 92 ? -17.185 4.380 -5.281 1.00 35.62 92 GLU A C 1
ATOM 735 O O . GLU A 1 92 ? -16.266 4.860 -5.942 1.00 35.62 92 GLU A O 1
ATOM 740 N N . GLY A 1 93 ? -17.835 3.278 -5.668 1.00 43.44 93 GLY A N 1
ATOM 741 C CA . GLY A 1 93 ? -17.625 2.613 -6.961 1.00 43.44 93 GLY A CA 1
ATOM 742 C C . GLY A 1 93 ? -17.491 1.093 -6.856 1.00 43.44 93 GLY A C 1
ATOM 743 O O . GLY A 1 93 ? -17.417 0.540 -5.765 1.00 43.44 93 GLY A O 1
ATOM 744 N N . GLU A 1 94 ? -17.463 0.409 -8.002 1.00 49.44 94 GLU A N 1
ATOM 745 C CA . GLU A 1 94 ? -17.281 -1.056 -8.074 1.00 49.44 94 GLU A CA 1
ATOM 746 C C . GLU A 1 94 ? -15.827 -1.492 -7.820 1.00 49.44 94 GLU A C 1
ATOM 748 O O . GLU A 1 94 ? -15.543 -2.666 -7.595 1.00 49.44 94 GLU A O 1
ATOM 753 N N . ASN A 1 95 ? -14.889 -0.543 -7.858 1.00 52.38 95 ASN A N 1
ATOM 754 C CA . ASN A 1 95 ? -13.460 -0.803 -7.758 1.00 52.38 95 ASN A CA 1
ATOM 755 C C . ASN A 1 95 ? -12.991 -0.798 -6.299 1.00 52.38 95 ASN A C 1
ATOM 757 O O . ASN A 1 95 ? -13.130 0.204 -5.599 1.00 52.38 95 ASN A O 1
ATOM 761 N N . VAL A 1 96 ? -12.365 -1.894 -5.868 1.00 61.69 96 VAL A N 1
ATOM 762 C CA . VAL A 1 96 ? -11.772 -2.024 -4.529 1.00 61.69 96 VAL A CA 1
ATOM 763 C C . VAL A 1 96 ? -10.310 -1.581 -4.563 1.00 61.69 96 VAL A C 1
ATOM 765 O O . VAL A 1 96 ? -9.534 -2.087 -5.366 1.00 61.69 96 VAL A O 1
ATOM 768 N N . PHE A 1 97 ? -9.909 -0.672 -3.677 1.00 70.62 97 PHE A N 1
ATOM 769 C CA . PHE A 1 97 ? -8.509 -0.274 -3.495 1.00 70.62 97 PHE A CA 1
ATOM 770 C C . PHE A 1 97 ? -8.000 -0.768 -2.141 1.00 70.62 97 PHE A C 1
ATOM 772 O O . PHE A 1 97 ? -8.742 -0.729 -1.160 1.00 70.62 97 PHE A O 1
ATOM 779 N N . ILE A 1 98 ? -6.751 -1.233 -2.076 1.00 64.75 98 ILE A N 1
ATOM 780 C CA . ILE A 1 98 ? -6.153 -1.767 -0.840 1.00 64.75 98 ILE A CA 1
ATOM 781 C C . ILE A 1 98 ? -4.930 -0.934 -0.447 1.00 64.75 98 ILE A C 1
ATOM 783 O O . ILE A 1 98 ? -3.943 -0.907 -1.178 1.00 64.75 98 ILE A O 1
ATOM 787 N N . ASP A 1 99 ? -4.979 -0.304 0.730 1.00 69.31 99 ASP A N 1
ATOM 788 C CA . ASP A 1 99 ? -3.825 0.324 1.388 1.00 69.31 99 ASP A CA 1
ATOM 789 C C . ASP A 1 99 ? -3.624 -0.285 2.773 1.00 69.31 99 ASP A C 1
ATOM 791 O O . ASP A 1 99 ? -4.240 0.131 3.752 1.00 69.31 99 ASP A O 1
ATOM 795 N N . THR A 1 100 ? -2.812 -1.331 2.867 1.00 64.56 100 THR A N 1
ATOM 796 C CA . THR A 1 100 ? -2.213 -1.727 4.144 1.00 64.56 100 THR A CA 1
ATOM 797 C C . THR A 1 100 ? -1.093 -2.725 3.899 1.00 64.56 100 THR A C 1
ATOM 799 O O . THR A 1 100 ? -1.246 -3.679 3.143 1.00 64.56 100 THR A O 1
ATOM 802 N N . GLY A 1 101 ? 0.065 -2.500 4.520 1.00 76.38 101 GLY A N 1
ATOM 803 C CA . GLY A 1 101 ? 1.117 -3.519 4.598 1.00 76.38 101 GLY A CA 1
ATOM 804 C C . GLY A 1 101 ? 1.784 -3.971 3.289 1.00 76.38 101 GLY A C 1
ATOM 805 O O . GLY A 1 101 ? 2.621 -4.856 3.366 1.00 76.38 101 GLY A O 1
ATOM 806 N N . ILE A 1 102 ? 1.498 -3.377 2.123 1.00 85.25 102 ILE A N 1
ATOM 807 C CA . ILE A 1 102 ? 2.130 -3.755 0.843 1.00 85.25 102 ILE A CA 1
ATOM 808 C C . ILE A 1 102 ? 3.630 -3.437 0.870 1.00 85.25 102 ILE A C 1
ATOM 810 O O . ILE A 1 102 ? 4.006 -2.261 0.966 1.00 85.25 102 ILE A O 1
ATOM 814 N N . ARG A 1 103 ? 4.495 -4.456 0.819 1.00 91.19 103 ARG A N 1
ATOM 815 C CA . ARG A 1 103 ? 5.962 -4.281 0.861 1.00 91.19 103 ARG A CA 1
ATOM 816 C C . ARG A 1 103 ? 6.702 -5.002 -0.258 1.00 91.19 103 ARG A C 1
ATOM 818 O O . ARG A 1 103 ? 7.870 -4.692 -0.457 1.00 91.19 103 ARG A O 1
ATOM 825 N N . SER A 1 104 ? 6.036 -5.908 -0.967 1.00 93.62 104 SER A N 1
ATOM 826 C CA . SER A 1 104 ? 6.625 -6.708 -2.039 1.00 93.62 104 SER A CA 1
ATOM 827 C C . SER A 1 104 ? 5.705 -6.853 -3.252 1.00 93.62 104 SER A C 1
ATOM 829 O O . SER A 1 104 ? 4.491 -6.645 -3.150 1.00 93.62 104 SER A O 1
ATOM 831 N N . GLY A 1 105 ? 6.267 -7.287 -4.382 1.00 93.75 105 GLY A N 1
ATOM 832 C CA . GLY A 1 105 ? 5.506 -7.704 -5.568 1.00 93.75 105 GLY A CA 1
ATOM 833 C C . GLY A 1 105 ? 4.424 -8.748 -5.268 1.00 93.75 105 GLY A C 1
ATOM 834 O O . GLY A 1 105 ? 3.288 -8.601 -5.724 1.00 93.75 105 GLY A O 1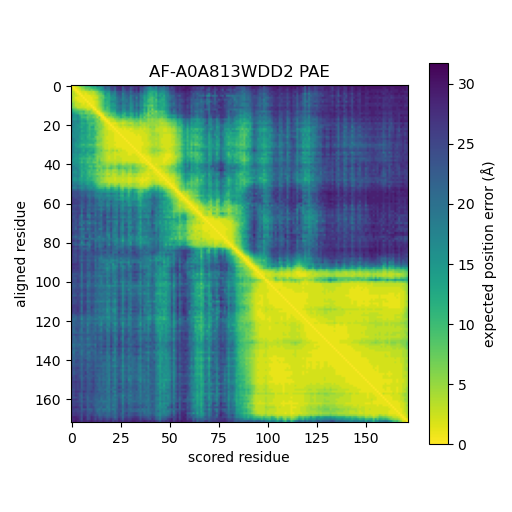
ATOM 835 N N . THR A 1 106 ? 4.717 -9.738 -4.417 1.00 93.75 106 THR A N 1
ATOM 836 C CA . THR A 1 106 ? 3.754 -10.800 -4.083 1.00 93.75 106 THR A CA 1
ATOM 837 C C . THR A 1 106 ? 2.551 -10.283 -3.298 1.00 93.75 106 THR A C 1
ATOM 839 O O . THR A 1 106 ? 1.450 -10.816 -3.450 1.00 93.75 106 THR A O 1
ATOM 842 N N . ASP A 1 107 ? 2.725 -9.236 -2.485 1.00 89.31 107 ASP A N 1
ATOM 843 C CA . ASP A 1 107 ? 1.614 -8.593 -1.776 1.00 89.31 107 ASP A CA 1
ATOM 844 C C . ASP A 1 107 ? 0.682 -7.901 -2.773 1.00 89.31 107 ASP A C 1
ATOM 846 O O . ASP A 1 107 ? -0.540 -8.049 -2.693 1.00 89.31 107 ASP A O 1
ATOM 850 N N . ILE A 1 108 ? 1.267 -7.198 -3.752 1.00 93.44 108 ILE A N 1
ATOM 851 C CA . ILE A 1 108 ? 0.530 -6.548 -4.841 1.00 93.44 108 ILE A CA 1
ATOM 852 C C . ILE A 1 108 ? -0.231 -7.604 -5.647 1.00 93.44 108 ILE A C 1
ATOM 854 O O . ILE A 1 108 ? -1.438 -7.479 -5.847 1.00 93.44 108 ILE A O 1
ATOM 858 N N . LEU A 1 109 ? 0.451 -8.676 -6.054 1.00 92.81 109 LEU A N 1
ATOM 859 C CA . LEU A 1 109 ? -0.126 -9.754 -6.853 1.00 92.81 109 LEU A CA 1
ATOM 860 C C . LEU A 1 109 ? -1.309 -10.429 -6.140 1.00 92.81 109 LEU A C 1
ATOM 862 O O . LEU A 1 109 ? -2.359 -10.631 -6.750 1.00 92.81 109 LEU A O 1
ATOM 866 N N . LYS A 1 110 ? -1.183 -10.722 -4.839 1.00 84.62 110 LYS A N 1
ATOM 867 C CA . LYS A 1 110 ? -2.273 -11.295 -4.029 1.00 84.62 110 LYS A CA 1
ATOM 868 C C . LYS A 1 110 ? -3.457 -10.341 -3.904 1.00 84.62 110 LYS A C 1
ATOM 870 O O . LYS A 1 110 ? -4.597 -10.779 -4.045 1.00 84.62 110 LYS A O 1
ATOM 875 N N . ALA A 1 111 ? -3.203 -9.057 -3.651 1.00 82.25 111 ALA A N 1
ATOM 876 C CA . ALA A 1 111 ? -4.254 -8.049 -3.548 1.00 82.25 111 ALA A CA 1
ATOM 877 C C . ALA A 1 111 ? -5.069 -7.958 -4.848 1.00 82.25 111 ALA A C 1
ATOM 879 O O . ALA A 1 111 ? -6.300 -8.027 -4.814 1.00 82.25 111 ALA A O 1
ATOM 880 N N . LEU A 1 112 ? -4.383 -7.885 -5.992 1.00 87.50 112 LEU A N 1
ATOM 881 C CA . LEU A 1 112 ? -5.015 -7.871 -7.313 1.00 87.50 112 LEU A CA 1
ATOM 882 C C . LEU A 1 112 ? -5.788 -9.174 -7.580 1.00 87.50 112 LEU A C 1
ATOM 884 O O . LEU A 1 112 ? -6.957 -9.127 -7.955 1.00 87.50 112 LEU A O 1
ATOM 888 N N . ALA A 1 113 ? -5.201 -10.338 -7.279 1.00 86.38 113 ALA A N 1
ATOM 889 C CA . ALA A 1 113 ? -5.858 -11.638 -7.456 1.00 86.38 113 ALA A CA 1
ATOM 890 C C . ALA A 1 113 ? -7.131 -11.795 -6.614 1.00 86.38 113 ALA A C 1
ATOM 892 O O . ALA A 1 113 ? -8.069 -12.476 -7.030 1.00 86.38 113 ALA A O 1
ATOM 893 N N . LEU A 1 114 ? -7.189 -11.159 -5.442 1.00 81.50 114 LEU A N 1
ATOM 894 C CA . LEU A 1 114 ? -8.369 -11.148 -4.576 1.00 81.50 114 LEU A CA 1
ATOM 895 C C . LEU A 1 114 ? -9.479 -10.203 -5.064 1.00 81.50 114 LEU A C 1
ATOM 897 O O . LEU A 1 114 ? -10.605 -10.318 -4.572 1.00 81.50 114 LEU A O 1
ATOM 901 N N . GLY A 1 115 ? -9.199 -9.351 -6.055 1.00 71.56 115 GLY A N 1
ATOM 902 C CA . GLY A 1 115 ? -10.163 -8.443 -6.678 1.00 71.56 115 GLY A CA 1
ATOM 903 C C . GLY A 1 115 ? -9.900 -6.958 -6.425 1.00 71.56 115 GLY A C 1
ATOM 904 O O . GLY A 1 115 ? -10.780 -6.143 -6.698 1.00 71.56 115 GLY A O 1
ATOM 905 N N . ALA A 1 116 ? -8.728 -6.579 -5.902 1.00 79.06 116 ALA A N 1
ATOM 906 C CA . ALA A 1 116 ? -8.357 -5.170 -5.851 1.00 79.06 116 ALA A CA 1
ATOM 907 C C . ALA A 1 116 ? -8.138 -4.626 -7.271 1.00 79.06 116 ALA A C 1
ATOM 909 O O . ALA A 1 116 ? -7.447 -5.235 -8.084 1.00 79.06 116 ALA A O 1
ATOM 910 N N . ARG A 1 117 ? -8.681 -3.443 -7.556 1.00 78.62 117 ARG A N 1
ATOM 911 C CA . ARG A 1 117 ? -8.412 -2.686 -8.782 1.00 78.62 117 ARG A CA 1
ATOM 912 C C . ARG A 1 117 ? -6.992 -2.132 -8.793 1.00 78.62 117 ARG A C 1
ATOM 914 O O . ARG A 1 117 ? -6.354 -2.098 -9.840 1.00 78.62 117 ARG A O 1
ATOM 921 N N . ALA A 1 118 ? -6.532 -1.657 -7.640 1.00 82.62 118 ALA A N 1
ATOM 922 C CA . ALA A 1 118 ? -5.167 -1.209 -7.423 1.00 82.62 118 ALA A CA 1
ATOM 923 C C . ALA A 1 118 ? -4.826 -1.247 -5.930 1.00 82.62 118 ALA A C 1
ATOM 925 O O . ALA A 1 118 ? -5.703 -1.315 -5.064 1.00 82.62 118 ALA A O 1
ATOM 926 N N . ILE A 1 119 ? -3.533 -1.174 -5.647 1.00 83.69 119 ILE A N 1
ATOM 927 C CA . ILE A 1 119 ? -3.002 -1.009 -4.300 1.00 83.69 119 ILE A CA 1
ATOM 928 C C . ILE A 1 119 ? -2.509 0.417 -4.094 1.00 83.69 119 ILE A C 1
ATOM 930 O O . ILE A 1 119 ? -2.246 1.149 -5.050 1.00 83.69 119 ILE A O 1
ATOM 934 N N . LEU A 1 120 ? -2.362 0.789 -2.835 1.00 82.75 120 LEU A N 1
ATOM 935 C CA . LEU A 1 120 ? -1.798 2.053 -2.395 1.00 82.75 120 LEU A CA 1
ATOM 936 C C . LEU A 1 120 ? -0.582 1.758 -1.506 1.00 82.75 120 LEU A C 1
ATOM 938 O O . LEU A 1 120 ? -0.466 0.681 -0.915 1.00 82.75 120 LEU A O 1
ATOM 942 N N . ILE A 1 121 ? 0.374 2.687 -1.485 1.00 83.81 121 ILE A N 1
ATOM 943 C CA . ILE A 1 121 ? 1.654 2.516 -0.794 1.00 83.81 121 ILE A CA 1
ATOM 944 C C . ILE A 1 121 ? 1.907 3.750 0.069 1.00 83.81 121 ILE A C 1
ATOM 946 O O . ILE A 1 121 ? 2.236 4.815 -0.446 1.00 83.81 121 ILE A O 1
ATOM 950 N N . GLY A 1 122 ? 1.806 3.586 1.387 1.00 85.50 122 GLY A N 1
ATOM 951 C CA . GLY A 1 122 ? 2.169 4.624 2.355 1.00 85.50 122 GLY A CA 1
ATOM 952 C C . GLY A 1 122 ? 3.666 4.634 2.693 1.00 85.50 122 GLY A C 1
ATOM 953 O O . GLY A 1 122 ? 4.496 5.183 1.971 1.00 85.50 122 GLY A O 1
ATOM 954 N N . ARG A 1 123 ? 4.028 4.004 3.821 1.00 85.31 123 ARG A N 1
ATOM 955 C CA . ARG A 1 123 ? 5.368 4.083 4.448 1.00 85.31 123 ARG A CA 1
ATOM 956 C C . ARG A 1 123 ? 6.573 3.879 3.508 1.00 85.31 123 ARG A C 1
ATOM 958 O O . ARG A 1 123 ? 7.507 4.668 3.618 1.00 85.31 123 ARG A O 1
ATOM 965 N N . PRO A 1 124 ? 6.587 2.909 2.570 1.00 90.56 124 PRO A N 1
ATOM 966 C CA . PRO A 1 124 ? 7.720 2.750 1.656 1.00 90.56 124 PRO A CA 1
ATOM 967 C C . PRO A 1 124 ? 8.035 4.006 0.832 1.00 90.56 124 PRO A C 1
ATOM 969 O O . PRO A 1 124 ? 9.206 4.317 0.628 1.00 90.56 124 PRO A O 1
ATOM 972 N N . ILE A 1 125 ? 7.017 4.767 0.414 1.00 89.56 125 ILE A N 1
ATOM 973 C CA . ILE A 1 125 ? 7.214 6.030 -0.312 1.00 89.56 125 ILE A CA 1
ATOM 974 C C . ILE A 1 125 ? 7.933 7.052 0.571 1.00 89.56 125 ILE A C 1
ATOM 976 O O . ILE A 1 125 ? 8.883 7.690 0.121 1.00 89.56 125 ILE A O 1
ATOM 980 N N . LEU A 1 126 ? 7.541 7.163 1.844 1.00 81.62 126 LEU A N 1
ATOM 981 C CA . LEU A 1 126 ? 8.179 8.069 2.805 1.00 81.62 126 LEU A CA 1
ATOM 982 C C . LEU A 1 126 ? 9.640 7.686 3.074 1.00 81.62 126 LEU A C 1
ATOM 984 O O . LEU A 1 126 ? 10.495 8.563 3.171 1.00 81.62 126 LEU A O 1
ATOM 988 N N . TYR A 1 127 ? 9.946 6.389 3.147 1.00 90.62 127 TYR A N 1
ATOM 989 C CA . TYR A 1 127 ? 11.322 5.915 3.325 1.00 90.62 127 TYR A CA 1
ATOM 990 C C . TYR A 1 127 ? 12.190 6.229 2.106 1.00 90.62 127 TYR A C 1
ATOM 992 O O . TYR A 1 127 ? 13.290 6.756 2.257 1.00 90.62 127 TYR A O 1
ATOM 1000 N N . GLY A 1 128 ? 11.673 5.994 0.896 1.00 87.81 128 GLY A N 1
ATOM 1001 C CA . GLY A 1 128 ? 12.350 6.403 -0.334 1.00 87.81 128 GLY A CA 1
ATOM 1002 C C . GLY A 1 128 ? 12.621 7.909 -0.355 1.00 87.81 128 GLY A C 1
ATOM 1003 O O . GLY A 1 128 ? 13.739 8.335 -0.648 1.00 87.81 128 GLY A O 1
ATOM 1004 N N . LEU A 1 129 ? 11.628 8.712 0.033 1.00 83.62 129 LEU A N 1
ATOM 1005 C CA . LEU A 1 129 ? 11.769 10.163 0.122 1.00 83.62 129 LEU A CA 1
ATOM 1006 C C . LEU A 1 129 ? 12.861 10.579 1.115 1.00 83.62 129 LEU A C 1
ATOM 1008 O O . LEU A 1 129 ? 13.690 11.423 0.783 1.00 83.62 129 LEU A O 1
ATOM 1012 N N . ALA A 1 130 ? 12.897 9.978 2.303 1.00 81.88 130 ALA A N 1
ATOM 1013 C CA . ALA A 1 130 ? 13.892 10.297 3.323 1.00 81.88 130 ALA A CA 1
ATOM 1014 C C . ALA A 1 130 ? 15.321 9.906 2.902 1.00 81.88 130 ALA A C 1
ATOM 1016 O O . ALA A 1 130 ? 16.262 10.654 3.154 1.00 81.88 130 ALA A O 1
ATOM 1017 N N . CYS A 1 131 ? 15.494 8.757 2.241 1.00 92.38 131 CYS A N 1
ATOM 1018 C CA . CYS A 1 131 ? 16.818 8.250 1.869 1.00 92.38 131 CYS A CA 1
ATOM 1019 C C . CYS A 1 131 ? 17.401 8.896 0.604 1.00 92.38 131 CYS A C 1
ATOM 1021 O O . CYS A 1 131 ? 18.620 8.981 0.473 1.00 92.38 131 CYS A O 1
ATOM 1023 N N . GLY A 1 132 ? 16.562 9.309 -0.347 1.00 78.94 132 GLY A N 1
ATOM 1024 C CA . GLY A 1 132 ? 17.033 9.746 -1.666 1.00 78.94 132 GLY A CA 1
ATOM 1025 C C . GLY A 1 132 ? 16.182 10.826 -2.319 1.00 78.94 132 GLY A C 1
ATOM 1026 O O . GLY A 1 132 ? 16.259 11.008 -3.538 1.00 78.94 132 GLY A O 1
ATOM 1027 N N . GLY A 1 133 ? 15.333 11.509 -1.549 1.00 83.94 133 GLY A N 1
ATOM 1028 C CA . GLY A 1 133 ? 14.392 12.489 -2.074 1.00 83.94 133 GLY A CA 1
ATOM 1029 C C . GLY A 1 133 ? 13.504 11.883 -3.162 1.00 83.94 133 GLY A C 1
ATOM 1030 O O . GLY A 1 133 ? 13.089 10.725 -3.102 1.00 83.94 133 GLY A O 1
ATOM 1031 N N . HIS A 1 134 ? 13.267 12.658 -4.217 1.00 88.81 134 HIS A N 1
ATOM 1032 C CA . HIS A 1 134 ? 12.535 12.204 -5.400 1.00 88.81 134 HIS A CA 1
ATOM 1033 C C . HIS A 1 134 ? 13.086 10.892 -5.996 1.00 88.81 134 HIS A C 1
ATOM 1035 O O . HIS A 1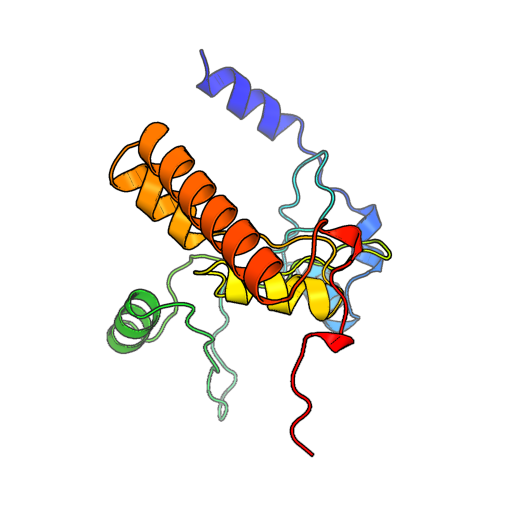 134 ? 12.314 9.999 -6.350 1.00 88.81 134 HIS A O 1
ATOM 1041 N N . ASN A 1 135 ? 14.414 10.752 -6.085 1.00 91.19 135 ASN A N 1
ATOM 1042 C CA . ASN A 1 135 ? 15.038 9.571 -6.684 1.00 91.19 135 ASN A CA 1
ATOM 1043 C C . ASN A 1 135 ? 14.811 8.315 -5.839 1.00 91.19 135 ASN A C 1
ATOM 1045 O O . ASN A 1 135 ? 14.605 7.240 -6.396 1.00 91.19 135 ASN A O 1
ATOM 1049 N N . GLY A 1 136 ? 14.796 8.449 -4.512 1.00 91.19 136 GLY A N 1
ATOM 1050 C CA . GLY A 1 136 ? 14.494 7.331 -3.625 1.00 91.19 136 GLY A CA 1
ATOM 1051 C C . GLY A 1 136 ? 13.027 6.899 -3.710 1.00 91.19 136 GLY A C 1
ATOM 1052 O O . GLY A 1 136 ? 12.755 5.703 -3.767 1.00 91.19 136 GLY A O 1
ATOM 1053 N N . VAL A 1 137 ? 12.079 7.838 -3.837 1.00 89.94 137 VAL A N 1
ATOM 1054 C CA . VAL A 1 137 ? 10.665 7.502 -4.122 1.00 89.94 137 VAL A CA 1
ATOM 1055 C C . VAL A 1 137 ? 10.542 6.717 -5.427 1.00 89.94 137 VAL A C 1
ATOM 1057 O O . VAL A 1 137 ? 9.904 5.663 -5.466 1.00 89.94 137 VAL A O 1
ATOM 1060 N N . LYS A 1 138 ? 11.187 7.205 -6.494 1.00 96.50 138 LYS A N 1
ATOM 1061 C CA . LYS A 1 138 ? 11.210 6.518 -7.789 1.00 96.50 138 LYS A CA 1
ATOM 1062 C C . LYS A 1 138 ? 11.790 5.108 -7.657 1.00 96.50 138 LYS A C 1
ATOM 1064 O O . LYS A 1 138 ? 11.210 4.163 -8.180 1.00 96.50 138 LYS A O 1
ATOM 1069 N N . GLN A 1 139 ? 12.888 4.956 -6.920 1.00 98.00 139 GLN A N 1
ATOM 1070 C CA . GLN A 1 139 ? 13.535 3.664 -6.716 1.00 98.00 139 GLN A CA 1
ATOM 1071 C C . GLN A 1 139 ? 12.623 2.662 -5.997 1.00 98.00 139 GLN A C 1
ATOM 1073 O O . GLN A 1 139 ? 12.583 1.502 -6.398 1.00 98.00 139 GLN A O 1
ATOM 1078 N N . VAL A 1 140 ? 11.864 3.097 -4.987 1.00 96.94 140 VAL A N 1
ATOM 1079 C CA . VAL A 1 140 ? 10.879 2.247 -4.293 1.00 96.94 140 VAL A CA 1
ATOM 1080 C C . VAL A 1 140 ? 9.802 1.754 -5.260 1.00 96.94 140 VAL A C 1
ATOM 1082 O O . VAL A 1 140 ? 9.519 0.557 -5.310 1.00 96.94 140 VAL A O 1
ATOM 1085 N N . LEU A 1 141 ? 9.237 2.655 -6.066 1.00 96.75 141 LEU A N 1
ATOM 1086 C CA . LEU A 1 141 ? 8.233 2.296 -7.071 1.00 96.75 141 LEU A CA 1
ATOM 1087 C C . LEU A 1 141 ? 8.803 1.344 -8.133 1.00 96.75 141 LEU A C 1
ATOM 1089 O O . LEU A 1 141 ? 8.145 0.371 -8.500 1.00 96.75 141 LEU A O 1
ATOM 1093 N N . ASP A 1 142 ? 10.033 1.583 -8.589 1.00 98.19 142 ASP A N 1
ATOM 1094 C CA . ASP A 1 142 ? 10.714 0.726 -9.562 1.00 98.19 142 ASP A CA 1
ATOM 1095 C C . ASP A 1 142 ? 11.009 -0.673 -8.993 1.00 98.19 142 ASP A C 1
ATOM 1097 O O . ASP A 1 142 ? 10.900 -1.659 -9.722 1.00 98.19 142 ASP A O 1
ATOM 1101 N N . ILE A 1 143 ? 11.360 -0.785 -7.705 1.00 98.25 143 ILE A N 1
ATOM 1102 C CA . ILE A 1 143 ? 11.539 -2.078 -7.023 1.00 98.25 143 ILE A CA 1
ATOM 1103 C C . ILE A 1 143 ? 10.221 -2.851 -7.021 1.00 98.25 143 ILE A C 1
ATOM 1105 O O . ILE A 1 143 ? 10.171 -3.945 -7.578 1.00 98.25 143 ILE A O 1
ATOM 1109 N N . LEU A 1 144 ? 9.152 -2.257 -6.490 1.00 97.50 144 LEU A N 1
ATOM 1110 C CA . LEU A 1 144 ? 7.847 -2.916 -6.384 1.00 97.50 144 LEU A CA 1
ATOM 1111 C C . LEU A 1 144 ? 7.284 -3.307 -7.753 1.00 97.50 144 LEU A C 1
ATOM 1113 O O . LEU A 1 144 ? 6.721 -4.388 -7.913 1.00 97.50 144 LEU A O 1
ATOM 1117 N N . LYS A 1 145 ? 7.485 -2.459 -8.767 1.00 97.62 145 LYS A N 1
ATOM 1118 C CA . LYS A 1 145 ? 7.115 -2.769 -10.150 1.00 97.62 145 LYS A CA 1
ATOM 1119 C C . LYS A 1 145 ? 7.888 -3.973 -10.689 1.00 97.62 145 LYS A C 1
ATOM 1121 O O . LYS A 1 145 ? 7.285 -4.842 -11.313 1.00 97.62 145 LYS A O 1
ATOM 1126 N N . ARG A 1 146 ? 9.210 -4.019 -10.495 1.00 98.44 146 ARG A N 1
ATOM 1127 C CA . ARG A 1 146 ? 10.037 -5.144 -10.964 1.00 98.44 146 ARG A CA 1
ATOM 1128 C C . ARG A 1 146 ? 9.668 -6.445 -10.267 1.00 98.44 146 ARG A C 1
ATOM 1130 O O . ARG A 1 146 ? 9.574 -7.460 -10.943 1.00 98.44 146 ARG A O 1
ATOM 1137 N N . GLU A 1 147 ? 9.447 -6.403 -8.958 1.00 98.38 147 GLU A N 1
ATOM 1138 C CA . GLU A 1 147 ? 9.007 -7.573 -8.198 1.00 98.38 147 GLU A CA 1
ATOM 1139 C C . GLU A 1 147 ? 7.650 -8.071 -8.692 1.00 98.38 147 GLU A C 1
ATOM 1141 O O . GLU A 1 147 ? 7.530 -9.245 -9.011 1.00 98.38 147 GLU A O 1
ATOM 1146 N N . LEU A 1 148 ? 6.665 -7.182 -8.880 1.00 97.81 148 LEU A N 1
ATOM 1147 C CA . LEU A 1 148 ? 5.366 -7.571 -9.435 1.00 97.81 148 LEU A CA 1
ATOM 1148 C C . LEU A 1 148 ? 5.506 -8.249 -10.808 1.00 97.81 148 LEU A C 1
ATOM 1150 O O . LEU A 1 148 ? 4.893 -9.286 -11.038 1.00 97.81 148 LEU A O 1
ATOM 1154 N N . ILE A 1 149 ? 6.318 -7.687 -11.712 1.00 98.19 149 ILE A N 1
ATOM 1155 C CA . ILE A 1 149 ? 6.570 -8.282 -13.036 1.00 98.19 149 ILE A CA 1
ATOM 1156 C C . ILE A 1 149 ? 7.207 -9.670 -12.897 1.00 98.19 149 ILE A C 1
ATOM 1158 O O . ILE A 1 149 ? 6.817 -10.598 -13.604 1.00 98.19 149 ILE A O 1
ATOM 1162 N N . TYR A 1 150 ? 8.179 -9.812 -11.996 1.00 98.19 150 TYR A N 1
ATOM 1163 C CA . TYR A 1 150 ? 8.848 -11.083 -11.739 1.00 98.19 150 TYR A CA 1
ATOM 1164 C C . TYR A 1 150 ? 7.873 -12.133 -11.188 1.00 98.19 150 TYR A C 1
ATOM 1166 O O . TYR A 1 150 ? 7.799 -13.240 -11.717 1.00 98.19 150 TYR A O 1
ATOM 1174 N N . ASP A 1 151 ? 7.065 -11.766 -10.196 1.00 98.06 151 ASP A N 1
ATOM 1175 C CA . ASP A 1 151 ? 6.095 -12.662 -9.567 1.00 98.06 151 ASP A CA 1
ATOM 1176 C C . ASP A 1 151 ? 4.981 -13.071 -10.542 1.00 98.06 151 ASP A C 1
ATOM 1178 O O . ASP A 1 151 ? 4.601 -14.241 -10.599 1.00 98.06 151 ASP A O 1
ATOM 1182 N N . MET A 1 152 ? 4.503 -12.138 -11.374 1.00 98.12 152 MET A N 1
ATOM 1183 C CA . MET A 1 152 ? 3.577 -12.442 -12.469 1.00 98.12 152 MET A CA 1
ATOM 1184 C C . MET A 1 152 ? 4.175 -13.459 -13.444 1.00 98.12 152 MET A C 1
ATOM 1186 O O . MET A 1 152 ? 3.509 -14.437 -13.782 1.00 98.12 152 MET A O 1
ATOM 1190 N N . ALA A 1 153 ? 5.437 -13.276 -13.845 1.00 97.75 153 ALA A N 1
ATOM 1191 C CA . ALA A 1 153 ? 6.123 -14.208 -14.733 1.00 97.75 153 ALA A CA 1
ATOM 1192 C C . ALA A 1 153 ? 6.276 -15.601 -14.096 1.00 97.75 153 ALA A C 1
ATOM 1194 O O . ALA A 1 153 ? 6.040 -16.607 -14.766 1.00 97.75 153 ALA A O 1
ATOM 1195 N N . CYS A 1 154 ? 6.589 -15.680 -12.798 1.00 97.25 154 CYS A N 1
ATOM 1196 C CA . CYS A 1 154 ? 6.625 -16.945 -12.056 1.00 97.25 154 CYS A CA 1
ATOM 1197 C C . CYS A 1 154 ? 5.255 -17.643 -11.995 1.00 97.25 154 CYS A C 1
ATOM 1199 O O . CYS A 1 154 ? 5.199 -18.872 -11.975 1.00 97.25 154 CYS A O 1
ATOM 1201 N N . CYS A 1 155 ? 4.159 -16.881 -12.003 1.00 96.69 155 CYS A N 1
ATOM 1202 C CA . CYS A 1 155 ? 2.795 -17.404 -12.090 1.00 96.69 155 CYS A CA 1
ATOM 1203 C C . CYS A 1 155 ? 2.310 -17.650 -13.533 1.00 96.69 155 CYS A C 1
ATOM 1205 O O . CYS A 1 155 ? 1.159 -18.043 -13.716 1.00 96.69 155 CYS A O 1
ATOM 1207 N N . GLY A 1 156 ? 3.156 -17.437 -14.548 1.00 96.88 156 GLY A N 1
ATOM 1208 C CA . GLY A 1 156 ? 2.802 -17.626 -15.957 1.00 96.88 156 GLY A CA 1
ATOM 1209 C C . GLY A 1 156 ? 1.848 -16.567 -16.516 1.00 96.88 156 GLY A C 1
ATOM 1210 O O . GLY A 1 156 ? 1.139 -16.851 -17.477 1.00 96.88 156 GLY A O 1
ATOM 1211 N N . LEU A 1 157 ? 1.811 -15.374 -15.917 1.00 97.69 157 LEU A N 1
ATOM 1212 C CA . LEU A 1 157 ? 0.934 -14.271 -16.314 1.00 97.69 157 LEU A CA 1
ATOM 1213 C C . LEU A 1 157 ? 1.698 -13.256 -17.166 1.00 97.69 157 LEU A C 1
ATOM 1215 O O . LEU A 1 157 ? 2.790 -12.819 -16.790 1.00 97.69 157 LEU A O 1
ATOM 1219 N N . SER A 1 158 ? 1.110 -12.843 -18.289 1.00 95.88 158 SER A N 1
ATOM 1220 C CA . SER A 1 158 ? 1.733 -11.879 -19.211 1.00 95.88 158 SER A CA 1
ATOM 1221 C C . SER A 1 158 ? 1.205 -10.449 -19.060 1.00 95.88 158 SER A C 1
ATOM 1223 O O . SER A 1 158 ? 1.843 -9.491 -19.503 1.00 95.88 158 SER A O 1
ATOM 1225 N N . SER A 1 159 ? 0.067 -10.290 -18.383 1.00 95.94 159 SER A N 1
ATOM 1226 C CA . SER A 1 159 ? -0.586 -9.004 -18.157 1.00 95.94 159 SER A CA 1
ATOM 1227 C C . SER A 1 159 ? -1.321 -8.953 -16.817 1.00 95.94 159 SER A C 1
ATOM 1229 O O . SER A 1 159 ? -1.663 -9.977 -16.228 1.00 95.94 159 SER A O 1
ATOM 1231 N N . VAL A 1 160 ? -1.555 -7.737 -16.313 1.00 94.25 160 VAL A N 1
ATOM 1232 C CA . VAL A 1 160 ? -2.280 -7.516 -15.049 1.00 94.25 160 VAL A CA 1
ATOM 1233 C C . VAL A 1 160 ? -3.724 -8.016 -15.146 1.00 94.25 160 VAL A C 1
ATOM 1235 O O . VAL A 1 160 ? -4.265 -8.499 -14.157 1.00 94.25 160 VAL A O 1
ATOM 1238 N N . ASP A 1 161 ? -4.323 -7.963 -16.337 1.00 94.19 161 ASP A N 1
ATOM 1239 C CA . ASP A 1 161 ? -5.699 -8.406 -16.581 1.00 94.19 161 ASP A CA 1
ATOM 1240 C C . ASP A 1 161 ? -5.869 -9.931 -16.456 1.00 94.19 161 ASP A C 1
ATOM 1242 O O . ASP A 1 161 ? -6.978 -10.418 -16.240 1.00 94.19 161 ASP A O 1
ATOM 1246 N N . GLU A 1 162 ? -4.779 -10.702 -16.541 1.00 96.06 162 GLU A N 1
ATOM 1247 C CA . GLU A 1 162 ? -4.799 -12.151 -16.307 1.00 96.06 162 GLU A CA 1
ATOM 1248 C C . GLU A 1 162 ? -4.787 -12.515 -14.814 1.00 96.06 162 GLU A C 1
ATOM 1250 O O . GLU A 1 162 ? -5.086 -13.659 -14.458 1.00 96.06 162 GLU A O 1
ATOM 1255 N N . ILE A 1 163 ? -4.463 -11.572 -13.923 1.00 94.94 163 ILE A N 1
ATOM 1256 C CA . ILE A 1 163 ? -4.385 -11.823 -12.482 1.00 94.94 163 ILE A CA 1
ATOM 1257 C C . ILE A 1 163 ? -5.788 -12.110 -11.934 1.00 94.94 163 ILE A C 1
ATOM 1259 O O . ILE A 1 163 ? -6.688 -11.276 -11.975 1.00 94.94 163 ILE A O 1
ATOM 1263 N N . ASN A 1 164 ? -5.974 -13.299 -11.363 1.00 90.62 164 ASN A N 1
ATOM 1264 C CA . ASN A 1 164 ? -7.243 -13.714 -10.773 1.00 90.62 164 ASN A CA 1
ATOM 1265 C C . ASN A 1 164 ? -7.031 -14.751 -9.657 1.00 90.62 164 ASN A C 1
ATOM 1267 O O . ASN A 1 164 ? -5.927 -15.253 -9.452 1.00 90.62 164 ASN A O 1
ATOM 1271 N N . LYS A 1 165 ? -8.106 -15.115 -8.946 1.00 89.69 165 LYS A N 1
ATOM 1272 C CA . LYS A 1 165 ? -8.065 -16.014 -7.775 1.00 89.69 165 LYS A CA 1
ATOM 1273 C C . LYS A 1 165 ? -7.479 -17.410 -8.043 1.00 89.69 165 LYS A C 1
ATOM 1275 O O . LYS A 1 165 ? -7.166 -18.096 -7.075 1.00 89.69 165 LYS A O 1
ATOM 1280 N N . ASN A 1 166 ? -7.324 -17.848 -9.296 1.00 92.31 166 ASN A N 1
ATOM 1281 C CA . ASN A 1 166 ? -6.782 -19.174 -9.623 1.00 92.31 166 ASN A CA 1
ATOM 1282 C C . ASN A 1 166 ? -5.283 -19.309 -9.326 1.00 92.31 166 ASN A C 1
ATOM 1284 O O . ASN A 1 166 ? -4.810 -20.428 -9.153 1.00 92.31 166 ASN A O 1
ATOM 1288 N N . ILE A 1 167 ? -4.547 -18.197 -9.227 1.00 92.69 167 ILE A N 1
ATOM 1289 C CA . ILE A 1 167 ? -3.120 -18.219 -8.856 1.00 92.69 167 ILE A CA 1
ATOM 1290 C C . ILE A 1 167 ? -2.906 -18.338 -7.341 1.00 92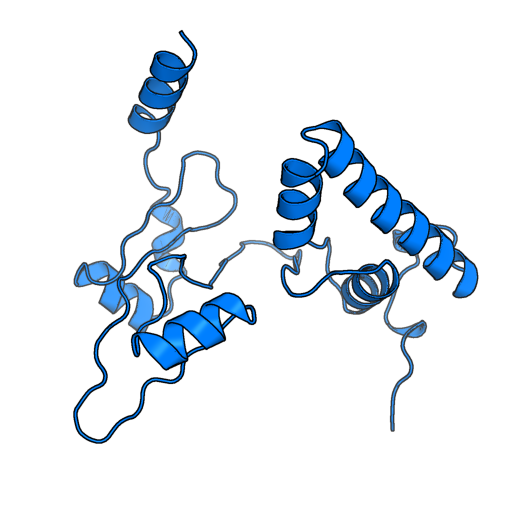.69 167 ILE A C 1
ATOM 1292 O O . ILE A 1 167 ? -1.774 -18.441 -6.874 1.00 92.69 167 ILE A O 1
ATOM 1296 N N . LEU A 1 168 ? -3.986 -18.287 -6.555 1.00 86.75 168 LEU A N 1
ATOM 1297 C CA . LEU A 1 168 ? -3.936 -18.387 -5.104 1.00 86.75 168 LEU A CA 1
ATOM 1298 C C . LEU A 1 168 ? -4.134 -19.838 -4.675 1.00 86.75 168 LEU A C 1
ATOM 1300 O O . LEU A 1 168 ? -5.105 -20.494 -5.057 1.00 86.75 168 LEU A O 1
ATOM 1304 N N . TYR A 1 169 ? -3.246 -20.317 -3.809 1.00 87.94 169 TYR A N 1
ATOM 1305 C CA . TYR A 1 169 ? -3.441 -21.595 -3.140 1.00 87.94 169 TYR A CA 1
ATOM 1306 C C . TYR A 1 169 ? -4.654 -21.521 -2.205 1.00 87.94 169 TYR A C 1
ATOM 1308 O O . TYR A 1 169 ? -4.748 -20.633 -1.353 1.00 87.94 169 TYR A O 1
ATOM 1316 N N . LYS A 1 170 ? -5.576 -22.475 -2.345 1.00 80.06 170 LYS A N 1
ATOM 1317 C CA . LYS A 1 170 ? -6.693 -22.658 -1.418 1.00 80.06 170 LYS A CA 1
ATOM 1318 C C . LYS A 1 170 ? -6.291 -23.715 -0.406 1.00 80.06 170 LYS A C 1
ATOM 1320 O O . LYS A 1 170 ? -6.176 -24.885 -0.756 1.00 80.06 170 LYS A O 1
ATOM 1325 N N . HIS A 1 171 ? -6.093 -23.300 0.838 1.00 64.56 171 HIS A N 1
ATOM 1326 C CA . HIS A 1 171 ? -5.963 -24.253 1.927 1.00 64.56 171 HIS A CA 1
ATOM 1327 C C . HIS A 1 171 ? -7.361 -24.790 2.250 1.00 64.56 171 HIS A C 1
ATOM 1329 O O . HIS A 1 171 ? -8.173 -24.084 2.847 1.00 64.56 171 HIS A O 1
ATOM 1335 N N . THR A 1 172 ? -7.658 -25.995 1.766 1.00 54.53 172 THR A N 1
ATOM 1336 C CA . THR A 1 172 ? -8.784 -26.816 2.240 1.00 54.53 172 THR A CA 1
ATOM 1337 C C . THR A 1 172 ? -8.508 -27.390 3.617 1.00 54.53 172 THR A C 1
ATOM 1339 O O . THR A 1 172 ? -7.310 -27.587 3.933 1.00 54.53 172 THR A O 1
#

Foldseek 3Di:
DVVVVVVVQVVPFDFPCVCLVVDDPVQNVCVVVVQKDWPDGPPDQWTFIDHPDDDDDPPDDDDDDDQDDVQVVCCVVPVDGPSPDDDDTDGDDPAAEAEHDDQALVSQLVCLQVGHPGYDYDPQLVVLCVPPNPVRNVVSVVRRVVRVCVVCVVLVHDDSVPRHVVSDDDDD

Secondary structure (DSSP, 8-state):
-HHHHHHHHHTT----GGGGGGS-HHHHHHHHHTSSEE-PPTT-SEE-EE-PPPPPPTT--------SHHHHHHHHHHSS--S------EE-SS-EEE-S---SHHHHHHHHHTTEEEE---HHHHHHHHHHHHHHHHHHHHHHHHHHHHHHHHTT-SSGGG--GGGS----

Nearest PDB structures (foldseek):
  2w0u-assembly4_D  TM=9.719E-01  e=6.812E-07  Homo sapiens
  2w0u-assembly1_A  TM=9.730E-01  e=1.156E-06  Homo sapiens
  2nzl-assembly1_A  TM=9.925E-01  e=1.838E-06  Homo sapiens
  1al8-assembly1_A  TM=9.869E-01  e=2.394E-06  Spinacia oleracea
  1al7-assembly1_A  TM=9.844E-01  e=4.640E-06  Spinacia oleracea

Radius of gyration: 20.05 Å; Cα contacts (8 Å, |Δi|>4): 177; chains: 1; bounding box: 43×59×52 Å

InterPro domains:
  IPR000262 FMN-dependent dehydrogenase [PF01070] (95-168)
  IPR013785 Aldolase-type TIM barrel [G3DSA:3.20.20.70] (57-172)
  IPR037396 FMN hydroxy acid dehydrogenase domain [PS51349] (81-172)

Sequence (172 aa):
MEDIKFQNALSKAVPINSWLKRLLPHELALYNSGELQNITHHGSSSMWLETPSSSPPSGRTNVYRPMGDIEILYLVEHRQLPDTQPYQAIIEGENVFIDTGIRSGTDILKALALGARAILIGRPILYGLACGGHNGVKQVLDILKRELIYDMACCGLSSVDEINKNILYKHT

Solvent-accessible surface area (backbone atoms only — not comparable to full-atom values): 10560 Å² total; per-residue (Å²): 118,66,64,62,53,51,56,57,48,57,77,65,43,57,58,72,64,86,56,57,82,71,48,53,78,68,56,41,48,33,38,75,71,61,58,34,40,77,71,25,54,59,90,55,80,49,55,40,60,44,60,80,89,77,82,62,62,90,97,56,79,81,85,80,83,68,91,46,70,68,46,44,51,44,24,72,75,68,74,43,76,73,94,78,77,71,92,65,83,58,67,84,71,96,69,39,73,46,73,70,90,60,81,47,14,66,47,50,52,50,44,35,19,77,59,30,73,46,75,49,73,62,68,64,44,54,51,16,34,74,77,44,39,72,61,22,30,51,48,45,53,53,48,40,52,50,37,31,54,50,49,33,49,77,71,73,40,92,48,78,88,69,54,37,58,84,82,52,86,77,87,126

pLDDT: mean 70.48, std 19.52, range [35.62, 98.44]

Mean predicted aligned error: 15.15 Å